Protein AF-A0A7S4CVU9-F1 (afdb_monomer_lite)

Organism: NCBI:txid73025

Radius of gyration: 19.66 Å; chains: 1; bounding box: 41×77×47 Å

Secondary structure (DSSP, 8-state):
-EEEEEEESSS-SEEEE----TT----HHHHHHHHHHHH-TTB-GGG-B-PPPGGGTTSHHHHHHHTS--SSEEEEEEESS-EESS-PPPTTS-----SSTTEE---HHHHHHHHHHHHHHHHHHHHT-BTTB-HHHHHHTTTT------S------PPP----------------

Sequence (176 aa):
MYCDFHGHSRQKNVFMYGCRQPDRGTLLEEVLPSILGKTIPFFAVENCSYKVQKARTSTGRVVAYQELGIPLSYTLEASLCGGYGLIPAQPDVKAPEARDPTMAHFHVGHYCHMGQMFAKAVKVLASHELEGYTVRELVESGSLRPALASSTAQEPTTPLGEEDEEGDDGDSGEDE

pLDDT: mean 75.42, std 21.91, range [31.44, 98.38]

Structure (mmCIF, N/CA/C/O backbone):
data_AF-A0A7S4CVU9-F1
#
_entry.id   AF-A0A7S4CVU9-F1
#
loop_
_atom_site.group_PDB
_atom_site.id
_atom_site.type_symbol
_atom_site.label_atom_id
_atom_site.label_alt_id
_atom_site.label_comp_id
_atom_site.label_asym_id
_atom_site.label_entity_id
_atom_site.label_seq_id
_atom_site.pdbx_PDB_ins_code
_atom_site.Cartn_x
_atom_site.Cartn_y
_atom_site.Cartn_z
_atom_site.occupancy
_atom_site.B_iso_or_equiv
_atom_site.auth_seq_id
_atom_site.auth_comp_id
_atom_site.auth_asym_id
_atom_site.auth_atom_id
_atom_site.pdbx_PDB_model_num
ATOM 1 N N . MET A 1 1 ? -12.431 0.899 3.994 1.00 89.75 1 MET A N 1
ATOM 2 C CA . MET A 1 1 ? -10.972 0.955 3.786 1.00 89.75 1 MET A CA 1
ATOM 3 C C . MET A 1 1 ? -10.611 2.374 3.384 1.00 89.75 1 MET A C 1
ATOM 5 O O . MET A 1 1 ? -11.368 2.966 2.623 1.00 89.75 1 MET A O 1
ATOM 9 N N . TYR A 1 2 ? -9.488 2.887 3.879 1.00 96.00 2 TYR A N 1
ATOM 10 C CA . TYR A 1 2 ? -8.872 4.147 3.453 1.00 96.00 2 TYR A CA 1
ATOM 11 C C . TYR A 1 2 ? -7.434 3.865 2.997 1.00 96.00 2 TYR A C 1
ATOM 13 O O . TYR A 1 2 ? -6.757 3.023 3.590 1.00 96.00 2 TYR A O 1
ATOM 21 N N . CYS A 1 3 ? -6.960 4.543 1.954 1.00 97.69 3 CYS A N 1
ATOM 22 C CA . CYS A 1 3 ? -5.559 4.491 1.546 1.00 97.69 3 CYS A CA 1
ATOM 23 C C . CYS A 1 3 ? -5.165 5.807 0.882 1.00 97.69 3 CYS A C 1
ATOM 25 O O . CYS A 1 3 ? -5.771 6.172 -0.126 1.00 97.69 3 CYS A O 1
ATOM 27 N N . ASP A 1 4 ? -4.147 6.483 1.406 1.00 97.56 4 ASP A N 1
ATOM 28 C CA . ASP A 1 4 ? -3.450 7.549 0.690 1.00 97.56 4 ASP A CA 1
ATOM 29 C C . ASP A 1 4 ? -2.168 7.023 0.033 1.00 97.56 4 ASP A C 1
ATOM 31 O O . ASP A 1 4 ? -1.555 6.062 0.501 1.00 97.56 4 ASP A O 1
ATOM 35 N N . PHE A 1 5 ? -1.802 7.615 -1.103 1.00 97.44 5 PHE A N 1
ATOM 36 C CA . PHE A 1 5 ? -0.686 7.180 -1.941 1.00 97.44 5 PHE A CA 1
ATOM 37 C C . PHE A 1 5 ? 0.388 8.259 -1.958 1.00 97.44 5 PHE A C 1
ATOM 39 O O . PHE A 1 5 ? 0.097 9.412 -2.270 1.00 97.44 5 PHE A O 1
ATOM 46 N N . HIS A 1 6 ? 1.620 7.867 -1.653 1.00 97.31 6 HIS A N 1
ATOM 47 C CA . HIS A 1 6 ? 2.759 8.763 -1.502 1.00 97.31 6 HIS A CA 1
ATOM 48 C C . HIS A 1 6 ? 3.976 8.254 -2.271 1.00 97.31 6 HIS A C 1
ATOM 50 O O . HIS A 1 6 ? 4.107 7.065 -2.582 1.00 97.31 6 HIS A O 1
ATOM 56 N N . GLY A 1 7 ? 4.865 9.192 -2.593 1.00 96.19 7 GLY A N 1
ATOM 57 C CA . GLY A 1 7 ? 6.182 8.911 -3.141 1.00 96.19 7 GLY A CA 1
ATOM 58 C C . GLY A 1 7 ? 7.237 8.976 -2.043 1.00 96.19 7 GLY A C 1
ATOM 59 O O . GLY A 1 7 ? 7.335 9.985 -1.351 1.00 96.19 7 GLY A O 1
ATOM 60 N N . HIS A 1 8 ? 8.080 7.952 -1.930 1.00 95.94 8 HIS A N 1
ATOM 61 C CA . HIS A 1 8 ? 9.136 7.917 -0.924 1.00 95.94 8 HIS A CA 1
ATOM 62 C C . HIS A 1 8 ? 10.513 8.177 -1.551 1.00 95.94 8 HIS A C 1
ATOM 64 O O . HIS A 1 8 ? 10.977 7.427 -2.411 1.00 95.94 8 HIS A O 1
ATOM 70 N N . SER A 1 9 ? 11.208 9.227 -1.107 1.00 93.19 9 SER A N 1
ATOM 71 C CA . SER A 1 9 ? 12.474 9.677 -1.714 1.00 93.19 9 SER A CA 1
ATOM 72 C C . SER A 1 9 ? 13.697 8.840 -1.323 1.00 93.19 9 SER A C 1
ATOM 74 O O . SER A 1 9 ? 14.671 8.776 -2.065 1.00 93.19 9 SER A O 1
ATOM 76 N N . ARG A 1 10 ? 13.676 8.187 -0.153 1.00 90.81 10 ARG A N 1
ATOM 77 C CA . ARG A 1 10 ? 14.850 7.469 0.392 1.00 90.81 10 ARG A CA 1
ATOM 78 C C . ARG A 1 10 ? 14.708 5.948 0.350 1.00 90.81 10 ARG A C 1
ATOM 80 O O . ARG A 1 10 ? 15.520 5.261 -0.265 1.00 90.81 10 ARG A O 1
ATOM 87 N N . GLN A 1 11 ? 13.667 5.434 1.000 1.00 94.06 11 GLN A N 1
ATOM 88 C CA . GLN A 1 11 ? 13.338 4.013 1.028 1.00 94.06 11 GLN A CA 1
ATOM 89 C C . GLN A 1 11 ? 13.026 3.497 -0.382 1.00 94.06 11 GLN A C 1
ATOM 91 O O . GLN A 1 11 ? 12.281 4.118 -1.144 1.00 94.06 11 GLN A O 1
ATOM 96 N N . LYS A 1 12 ? 13.641 2.364 -0.724 1.00 94.31 12 LYS A N 1
ATOM 97 C CA . LYS A 1 12 ? 13.433 1.641 -1.984 1.00 94.31 12 LYS A CA 1
ATOM 98 C C . LYS A 1 12 ? 12.192 0.752 -1.892 1.00 94.31 12 LYS A C 1
ATOM 100 O O . LYS A 1 12 ? 11.704 0.497 -0.792 1.00 94.31 12 LYS A O 1
ATOM 105 N N . ASN A 1 13 ? 11.749 0.225 -3.034 1.00 95.69 13 ASN A N 1
ATOM 106 C CA . ASN A 1 13 ? 10.576 -0.652 -3.144 1.00 95.69 13 ASN A CA 1
ATOM 107 C C . ASN A 1 13 ? 9.259 0.058 -2.792 1.00 95.69 13 ASN A C 1
ATOM 109 O O . ASN A 1 13 ? 9.185 1.284 -2.700 1.00 95.69 13 ASN A O 1
ATOM 113 N N . VAL A 1 14 ? 8.193 -0.728 -2.686 1.00 97.06 14 VAL A N 1
ATOM 114 C CA . VAL A 1 14 ? 6.854 -0.284 -2.298 1.00 97.06 14 VAL A CA 1
ATOM 115 C C . VAL A 1 14 ? 6.498 -0.924 -0.971 1.00 97.06 14 VAL A C 1
ATOM 117 O O . VAL A 1 14 ? 6.739 -2.113 -0.788 1.00 97.06 14 VAL A O 1
ATOM 120 N N . PHE A 1 15 ? 5.917 -0.172 -0.050 1.00 97.94 15 PHE A N 1
ATOM 121 C CA . PHE A 1 15 ? 5.526 -0.682 1.261 1.00 97.94 15 PHE A CA 1
ATOM 122 C C . PHE A 1 15 ? 4.346 0.117 1.808 1.00 97.94 15 PHE A C 1
ATOM 124 O O . PHE A 1 15 ? 3.903 1.096 1.206 1.00 97.94 15 PHE A O 1
ATOM 131 N N . MET A 1 16 ? 3.787 -0.336 2.929 1.00 98.12 16 MET A N 1
ATOM 132 C CA . MET A 1 16 ? 2.610 0.288 3.520 1.00 98.12 16 MET A CA 1
ATOM 133 C C . MET A 1 16 ? 2.776 0.523 5.013 1.00 98.12 16 MET A C 1
ATOM 135 O O . MET A 1 16 ? 3.259 -0.328 5.760 1.00 98.12 16 MET A O 1
ATOM 139 N N . TYR A 1 17 ? 2.269 1.660 5.464 1.00 97.38 17 TYR A N 1
ATOM 140 C CA . TYR A 1 17 ? 2.004 1.899 6.869 1.00 97.38 17 TYR A CA 1
ATOM 141 C C . TYR A 1 17 ? 0.528 1.651 7.165 1.00 97.38 17 TYR A C 1
ATOM 143 O O . TYR A 1 17 ? -0.338 2.089 6.411 1.00 97.38 17 TYR A O 1
ATOM 151 N N . GLY A 1 18 ? 0.238 0.970 8.270 1.00 95.81 18 GLY A N 1
ATOM 152 C CA . GLY A 1 18 ? -1.117 0.712 8.761 1.00 95.81 18 GLY A CA 1
ATOM 153 C C . GLY A 1 18 ? -1.344 1.262 10.169 1.00 95.81 18 GLY A C 1
ATOM 154 O O . GLY A 1 18 ? -0.510 1.986 10.723 1.00 95.81 18 GLY A O 1
ATOM 155 N N . CYS A 1 19 ? -2.477 0.892 10.761 1.00 93.06 19 CYS A N 1
ATOM 156 C CA . CYS A 1 19 ? -2.816 1.202 12.147 1.00 93.06 19 CYS A CA 1
ATOM 157 C C . CYS A 1 19 ? -3.193 -0.082 12.891 1.00 93.06 19 CYS A C 1
ATOM 159 O O . CYS A 1 19 ? -4.243 -0.664 12.628 1.00 93.06 19 CYS A O 1
ATOM 161 N N . ARG A 1 20 ? -2.342 -0.505 13.830 1.00 86.44 20 ARG A N 1
ATOM 162 C CA . ARG A 1 20 ? -2.596 -1.618 14.749 1.00 86.44 20 ARG A CA 1
ATOM 163 C C . ARG A 1 20 ? -3.120 -1.106 16.079 1.00 86.44 20 ARG A C 1
ATOM 165 O O . ARG A 1 20 ? -2.536 -0.203 16.680 1.00 86.44 20 ARG A O 1
ATOM 172 N N . GLN A 1 21 ? -4.173 -1.753 16.563 1.00 73.44 21 GLN A N 1
ATOM 173 C CA . GLN A 1 21 ? -4.622 -1.629 17.943 1.00 73.44 21 GLN A CA 1
ATOM 174 C C . GLN A 1 21 ? -3.878 -2.660 18.810 1.00 73.44 21 GLN A C 1
ATOM 176 O O . GLN A 1 21 ? -3.931 -3.846 18.489 1.00 73.44 21 GLN A O 1
ATOM 181 N N . PRO A 1 22 ? -3.157 -2.245 19.871 1.00 67.31 22 PRO A N 1
ATOM 182 C CA . PRO A 1 22 ? -2.377 -3.161 20.712 1.00 67.31 22 PRO A CA 1
ATOM 183 C C . PRO A 1 22 ? -3.208 -4.259 21.390 1.00 67.31 22 PRO A C 1
ATOM 185 O O . PRO A 1 22 ? -2.671 -5.298 21.759 1.00 67.31 22 PRO A O 1
ATOM 188 N N . ASP A 1 23 ? -4.502 -4.015 21.574 1.00 68.19 23 ASP A N 1
ATOM 189 C CA . ASP A 1 23 ? -5.461 -4.848 22.298 1.00 68.19 23 ASP A CA 1
ATOM 190 C C . ASP A 1 23 ? -6.325 -5.733 21.387 1.00 68.19 23 ASP A C 1
ATOM 192 O O . ASP A 1 23 ? -6.989 -6.654 21.867 1.00 68.19 23 ASP A O 1
ATOM 196 N N . ARG A 1 24 ? -6.293 -5.520 20.065 1.00 61.81 24 ARG A N 1
ATOM 197 C CA . ARG A 1 24 ? -6.950 -6.421 19.117 1.00 61.81 24 ARG A CA 1
ATOM 198 C C . ARG A 1 24 ? -6.011 -7.563 18.761 1.00 61.81 24 ARG A C 1
ATOM 200 O O . ARG A 1 24 ? -5.037 -7.380 18.044 1.00 61.81 24 ARG A O 1
ATOM 207 N N . GLY A 1 25 ? -6.353 -8.777 19.189 1.00 58.22 25 GLY A N 1
ATOM 208 C CA . GLY A 1 25 ? -5.633 -10.011 18.836 1.00 58.22 25 GLY A CA 1
ATOM 209 C C . GLY A 1 25 ? -5.711 -10.416 17.352 1.00 58.22 25 GLY A C 1
ATOM 210 O O . GLY A 1 25 ? -5.417 -11.559 17.021 1.00 58.22 25 GLY A O 1
ATOM 211 N N . THR A 1 26 ? -6.140 -9.521 16.457 1.00 65.56 26 THR A N 1
ATOM 212 C CA . THR A 1 26 ? -6.332 -9.781 15.025 1.00 65.56 26 THR A CA 1
ATOM 213 C C . THR A 1 26 ? -5.344 -8.967 14.200 1.00 65.56 26 THR A C 1
ATOM 215 O O . THR A 1 26 ? -5.286 -7.754 14.361 1.00 65.56 26 THR A O 1
ATOM 218 N N . LEU A 1 27 ? -4.640 -9.605 13.264 1.00 82.19 27 LEU A N 1
ATOM 219 C CA . LEU A 1 27 ? -3.647 -8.968 12.384 1.00 82.19 27 LEU A CA 1
ATOM 220 C C . LEU A 1 27 ? -4.252 -8.557 11.030 1.00 82.19 27 LEU A C 1
ATOM 222 O O . LEU A 1 27 ? -3.637 -8.736 9.979 1.00 82.19 27 LEU A O 1
ATOM 226 N N . LEU A 1 28 ? -5.490 -8.052 11.038 1.00 82.56 28 LEU A N 1
ATOM 227 C CA . LEU A 1 28 ? -6.252 -7.770 9.812 1.00 82.56 28 LEU A CA 1
ATOM 228 C C . LEU A 1 28 ? -5.551 -6.748 8.913 1.00 82.56 28 LEU A C 1
ATOM 230 O O . LEU A 1 28 ? -5.576 -6.869 7.691 1.00 82.56 28 LEU A O 1
ATOM 234 N N . GLU A 1 29 ? -4.885 -5.767 9.512 1.00 88.69 29 GLU A N 1
ATOM 235 C CA . GLU A 1 29 ? -4.123 -4.752 8.801 1.00 88.69 29 GLU A CA 1
ATOM 236 C C . GLU A 1 29 ? -2.956 -5.331 7.988 1.00 88.69 29 GLU A C 1
ATOM 238 O O . GLU A 1 29 ? -2.560 -4.712 7.004 1.00 88.69 29 GLU A O 1
ATOM 243 N N . GLU A 1 30 ? -2.457 -6.526 8.316 1.00 91.31 30 GLU A N 1
ATOM 244 C CA . GLU A 1 30 ? -1.381 -7.176 7.556 1.00 91.31 30 GLU A CA 1
ATOM 245 C C . GLU A 1 30 ? -1.880 -7.920 6.316 1.00 91.31 30 GLU A C 1
ATOM 247 O O . GLU A 1 30 ? -1.085 -8.236 5.429 1.00 91.31 30 GLU A O 1
ATOM 252 N N . VAL A 1 31 ? -3.184 -8.197 6.217 1.00 88.81 31 VAL A N 1
ATOM 253 C CA . VAL A 1 31 ? -3.746 -9.040 5.151 1.00 88.81 31 VAL A CA 1
ATOM 254 C C . VAL A 1 31 ? -3.492 -8.430 3.776 1.00 88.81 31 VAL A C 1
ATOM 256 O O . VAL A 1 31 ? -2.991 -9.114 2.886 1.00 88.81 31 VAL A O 1
ATOM 259 N N . LEU A 1 32 ? -3.798 -7.143 3.596 1.00 92.81 32 LEU A N 1
ATOM 260 C CA . LEU A 1 32 ? -3.604 -6.482 2.308 1.00 92.81 32 LEU A CA 1
ATOM 261 C C . LEU A 1 32 ? -2.115 -6.394 1.918 1.00 92.81 32 LEU A C 1
ATOM 263 O O . LEU A 1 32 ? -1.792 -6.863 0.825 1.00 92.81 32 LEU A O 1
ATOM 267 N N . PRO A 1 33 ? -1.196 -5.897 2.775 1.00 95.25 33 PRO A N 1
ATOM 268 C CA . PRO A 1 33 ? 0.240 -5.960 2.498 1.00 95.25 33 PRO A CA 1
ATOM 269 C C . PRO A 1 33 ? 0.743 -7.373 2.180 1.00 95.25 33 PRO A C 1
ATOM 271 O O . PRO A 1 33 ? 1.561 -7.541 1.280 1.00 95.25 33 PRO A O 1
ATOM 274 N N . SER A 1 34 ? 0.208 -8.404 2.840 1.00 92.62 34 SER A N 1
ATOM 275 C CA . SER A 1 34 ? 0.577 -9.801 2.570 1.00 92.62 34 SER A CA 1
ATOM 276 C C . SER A 1 34 ? 0.127 -10.277 1.186 1.00 92.62 34 SER A C 1
ATOM 278 O O . SER A 1 34 ? 0.862 -10.998 0.511 1.00 92.62 34 SER A O 1
ATOM 280 N N . ILE A 1 35 ? -1.067 -9.878 0.731 1.00 91.00 35 ILE A N 1
ATOM 281 C CA . ILE A 1 35 ? -1.542 -10.178 -0.631 1.00 91.00 35 ILE A CA 1
ATOM 282 C C . ILE A 1 35 ? -0.669 -9.448 -1.663 1.00 91.00 35 ILE A C 1
ATOM 284 O O . ILE A 1 35 ? -0.264 -10.041 -2.665 1.00 91.00 35 ILE A O 1
ATOM 288 N N . LEU A 1 36 ? -0.338 -8.180 -1.414 1.00 94.56 36 LEU A N 1
ATOM 289 C CA . LEU A 1 36 ? 0.511 -7.386 -2.307 1.00 94.56 36 LEU A CA 1
ATOM 290 C C . LEU A 1 36 ? 1.931 -7.952 -2.395 1.00 94.56 36 LEU A C 1
ATOM 292 O O . LEU A 1 36 ? 2.437 -8.120 -3.499 1.00 94.56 36 LEU A O 1
ATOM 296 N N . GLY A 1 37 ? 2.529 -8.356 -1.273 1.00 93.50 37 GLY A N 1
ATOM 297 C CA . GLY A 1 37 ? 3.858 -8.976 -1.239 1.00 93.50 37 GLY A CA 1
ATOM 298 C C . GLY A 1 37 ? 3.969 -10.274 -2.040 1.00 93.50 37 GLY A C 1
ATOM 299 O O . GLY A 1 37 ? 5.024 -10.582 -2.581 1.00 93.50 37 GLY A O 1
ATOM 300 N N . LYS A 1 38 ? 2.872 -11.027 -2.176 1.00 90.44 38 LYS A N 1
ATOM 301 C CA . LYS A 1 38 ? 2.835 -12.242 -3.009 1.00 90.44 38 LYS A CA 1
ATOM 302 C C . LYS A 1 38 ? 2.650 -11.966 -4.496 1.00 90.44 38 LYS A C 1
ATOM 304 O O . LYS A 1 38 ? 2.881 -12.853 -5.312 1.00 90.44 38 LYS A O 1
ATOM 309 N N . THR A 1 39 ? 2.160 -10.782 -4.847 1.00 88.94 39 THR A N 1
ATOM 310 C CA . THR A 1 39 ? 1.684 -10.479 -6.201 1.00 88.94 39 THR A CA 1
ATOM 311 C C . THR A 1 39 ? 2.509 -9.410 -6.909 1.00 88.94 39 THR A C 1
ATOM 313 O O . THR A 1 39 ? 2.495 -9.352 -8.136 1.00 88.94 39 THR A O 1
ATOM 316 N N . ILE A 1 40 ? 3.248 -8.592 -6.161 1.00 91.31 40 ILE A N 1
ATOM 317 C CA . ILE A 1 40 ? 4.105 -7.521 -6.665 1.00 91.31 40 ILE A CA 1
ATOM 318 C C . ILE A 1 40 ? 5.552 -7.844 -6.255 1.00 91.31 40 ILE A C 1
ATOM 320 O O . ILE A 1 40 ? 5.876 -7.746 -5.072 1.00 91.31 40 ILE A O 1
ATOM 324 N N . PRO A 1 41 ? 6.449 -8.183 -7.202 1.00 88.88 41 PRO A N 1
ATOM 325 C CA . PRO A 1 41 ? 7.813 -8.642 -6.897 1.00 88.88 41 PRO A CA 1
ATOM 326 C C . PRO A 1 41 ? 8.697 -7.658 -6.119 1.00 88.88 41 PRO A C 1
ATOM 328 O O . PRO A 1 41 ? 9.707 -8.054 -5.548 1.00 88.88 41 PRO A O 1
ATOM 331 N N . PHE A 1 42 ? 8.345 -6.376 -6.142 1.00 91.31 42 PHE A N 1
ATOM 332 C CA . PHE A 1 42 ? 9.081 -5.273 -5.520 1.00 91.31 42 PHE A CA 1
ATOM 333 C C . PHE A 1 42 ? 8.261 -4.596 -4.407 1.00 91.31 42 PHE A C 1
ATOM 335 O O . PHE A 1 42 ? 8.490 -3.432 -4.066 1.00 91.31 42 PHE A O 1
ATOM 342 N N . PHE A 1 43 ? 7.281 -5.311 -3.848 1.00 95.44 43 PHE A N 1
ATOM 343 C CA . PHE A 1 43 ? 6.601 -4.919 -2.619 1.00 95.44 43 PHE A CA 1
ATOM 344 C C . PHE A 1 43 ? 7.339 -5.512 -1.413 1.00 95.44 43 PHE A C 1
ATOM 346 O O . PHE A 1 43 ? 7.472 -6.726 -1.286 1.00 95.44 43 PHE A O 1
ATOM 353 N N . ALA A 1 44 ? 7.818 -4.644 -0.530 1.00 95.75 44 ALA A N 1
ATOM 354 C CA . ALA A 1 44 ? 8.618 -4.977 0.637 1.00 95.75 44 ALA A CA 1
ATOM 355 C C . ALA A 1 44 ? 7.723 -5.092 1.879 1.00 95.75 44 ALA A C 1
ATOM 357 O O . ALA A 1 44 ? 7.473 -4.109 2.585 1.00 95.75 44 ALA A O 1
ATOM 358 N N . VAL A 1 45 ? 7.227 -6.302 2.151 1.00 95.50 45 VAL A N 1
ATOM 359 C CA . VAL A 1 45 ? 6.392 -6.588 3.334 1.00 95.50 45 VAL A CA 1
ATOM 360 C C . VAL A 1 45 ? 7.162 -6.296 4.623 1.00 95.50 45 VAL A C 1
ATOM 362 O O . VAL A 1 45 ? 6.598 -5.771 5.578 1.00 95.50 45 VAL A O 1
ATOM 365 N N . GLU A 1 46 ? 8.463 -6.562 4.627 1.00 95.25 46 GLU A N 1
ATOM 366 C CA . GLU A 1 46 ? 9.391 -6.298 5.724 1.00 95.25 46 GLU A CA 1
ATOM 367 C C . GLU A 1 46 ? 9.518 -4.811 6.081 1.00 95.25 46 GLU A C 1
ATOM 369 O O . GLU A 1 46 ? 9.816 -4.480 7.226 1.00 95.25 46 GLU A O 1
ATOM 374 N N . ASN A 1 47 ? 9.245 -3.916 5.127 1.00 96.50 47 ASN A N 1
ATOM 375 C CA . ASN A 1 47 ? 9.253 -2.469 5.349 1.00 96.50 47 ASN A CA 1
ATOM 376 C C . ASN A 1 47 ? 7.884 -1.943 5.807 1.00 96.50 47 ASN A C 1
ATOM 378 O O . ASN A 1 47 ? 7.747 -0.754 6.100 1.00 96.50 47 ASN A O 1
ATOM 382 N N . CYS A 1 48 ? 6.857 -2.795 5.862 1.00 97.25 48 CYS A N 1
ATOM 383 C CA . CYS A 1 48 ? 5.551 -2.391 6.353 1.00 97.25 48 CYS A CA 1
ATOM 384 C C . CYS A 1 48 ? 5.574 -2.222 7.876 1.00 97.25 48 CYS A C 1
ATOM 386 O O . CYS A 1 48 ? 6.182 -3.005 8.606 1.00 97.25 48 CYS A O 1
ATOM 388 N N . SER A 1 49 ? 4.866 -1.211 8.380 1.00 95.00 49 SER A N 1
ATOM 389 C CA . SER A 1 49 ? 4.738 -0.985 9.822 1.00 95.00 49 SER A CA 1
ATOM 390 C C . SER A 1 49 ? 3.327 -0.571 10.197 1.00 95.00 49 SER A C 1
ATOM 392 O O . SER A 1 49 ? 2.715 0.299 9.585 1.00 95.00 49 SER A O 1
ATOM 394 N N . TYR A 1 50 ? 2.818 -1.186 11.257 1.00 93.25 50 TYR A N 1
ATOM 395 C CA . TYR A 1 50 ? 1.458 -0.969 11.750 1.00 93.25 50 TYR A CA 1
ATOM 396 C C . TYR A 1 50 ? 1.442 -0.189 13.067 1.00 93.25 50 TYR A C 1
ATOM 398 O O . TYR A 1 50 ? 0.383 0.136 13.604 1.00 93.25 50 TYR A O 1
ATOM 406 N N . LYS A 1 51 ? 2.624 0.122 13.610 1.00 91.75 51 LYS A N 1
ATOM 407 C CA . LYS A 1 51 ? 2.769 0.883 14.847 1.00 91.75 51 LYS A CA 1
ATOM 408 C C . LYS A 1 51 ? 2.535 2.365 14.567 1.00 91.75 51 LYS A C 1
ATOM 410 O O . LYS A 1 51 ? 3.252 2.976 13.779 1.00 91.75 51 LYS A O 1
ATOM 415 N N . VAL A 1 52 ? 1.584 2.961 15.280 1.00 91.81 52 VAL A N 1
ATOM 416 C CA . VAL A 1 52 ? 1.368 4.411 15.247 1.00 91.81 52 VAL A CA 1
ATOM 417 C C . VAL A 1 52 ? 2.352 5.090 16.198 1.00 91.81 52 VAL A C 1
ATOM 419 O O . VAL A 1 52 ? 2.386 4.803 17.395 1.00 91.81 52 VAL A O 1
ATOM 422 N N . GLN A 1 53 ? 3.180 5.983 15.659 1.00 91.12 53 GLN A N 1
ATOM 423 C CA . GLN A 1 53 ? 4.076 6.831 16.444 1.00 91.12 53 GLN A CA 1
ATOM 424 C C . GLN A 1 53 ? 3.347 8.107 16.878 1.00 91.12 53 GLN A C 1
ATOM 426 O O . GLN A 1 53 ? 2.529 8.629 16.123 1.00 91.12 53 GLN A O 1
ATOM 431 N N . LYS A 1 54 ? 3.693 8.655 18.053 1.00 91.19 54 LYS A N 1
ATOM 432 C CA . LYS A 1 54 ? 3.095 9.903 18.569 1.00 91.19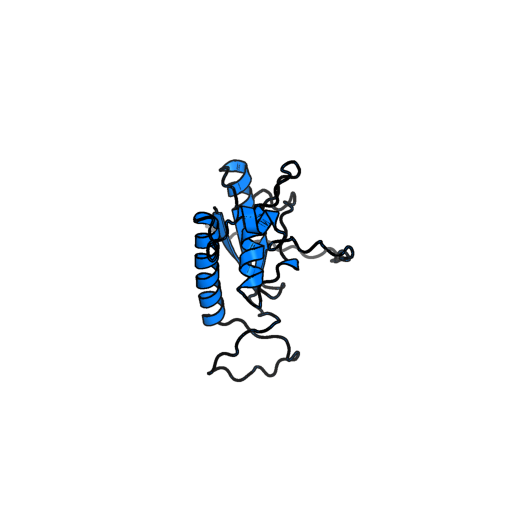 54 LYS A CA 1
ATOM 433 C C . LYS A 1 54 ? 3.201 11.069 17.580 1.00 91.19 54 LYS A C 1
ATOM 435 O O . LYS A 1 54 ? 2.244 11.803 17.414 1.00 91.19 54 LYS A O 1
ATOM 440 N N . ALA A 1 55 ? 4.325 11.188 16.873 1.00 93.75 55 ALA A N 1
ATOM 441 C CA . ALA A 1 55 ? 4.543 12.244 15.881 1.00 93.75 55 ALA A CA 1
ATOM 442 C C . ALA A 1 55 ? 3.705 12.092 14.594 1.00 93.75 55 ALA A C 1
ATOM 444 O O . ALA A 1 55 ? 3.753 12.950 13.723 1.00 93.75 55 ALA A O 1
ATOM 445 N N . ARG 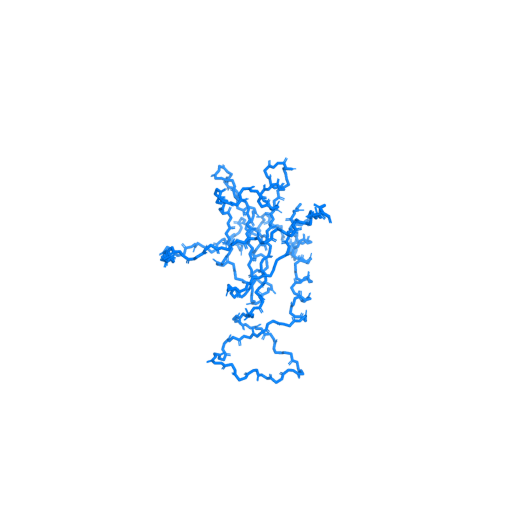A 1 56 ? 2.976 10.981 14.428 1.00 92.19 56 ARG A N 1
ATOM 446 C CA . ARG A 1 56 ? 2.209 10.667 13.214 1.00 92.19 56 ARG A CA 1
ATOM 447 C C . ARG A 1 56 ? 0.708 10.549 13.480 1.00 92.19 56 ARG A C 1
ATOM 449 O O . ARG A 1 56 ? -0.017 10.068 12.612 1.00 92.19 56 ARG A O 1
ATOM 456 N N . THR A 1 57 ? 0.229 10.967 14.652 1.00 94.00 57 THR A N 1
ATOM 457 C CA . THR A 1 57 ? -1.192 10.856 15.024 1.00 94.00 57 THR A CA 1
ATOM 458 C C . THR A 1 57 ? -2.105 11.713 14.154 1.00 94.00 57 THR A C 1
ATOM 460 O O . THR A 1 57 ? -3.240 11.326 13.921 1.00 94.00 57 THR A O 1
ATOM 463 N N . SER A 1 58 ? -1.594 12.822 13.618 1.00 94.81 58 SER A N 1
ATOM 464 C CA . SER A 1 58 ? -2.314 13.723 12.710 1.00 94.81 58 SER A CA 1
ATOM 465 C C . SER A 1 58 ? -2.256 13.311 11.233 1.00 94.81 58 SER A C 1
ATOM 467 O O . SER A 1 58 ? -2.800 14.006 10.381 1.00 94.81 58 SER A O 1
ATOM 469 N N . THR A 1 59 ? -1.591 12.202 10.890 1.00 96.62 59 THR A N 1
ATOM 470 C CA . THR A 1 59 ? -1.531 11.749 9.489 1.00 96.62 59 THR A CA 1
ATOM 471 C C . THR A 1 59 ? -2.893 11.242 9.018 1.00 96.62 59 THR A C 1
ATOM 473 O O . THR A 1 59 ? -3.632 10.635 9.796 1.00 96.62 59 THR A O 1
ATOM 476 N N . GLY A 1 60 ? -3.205 11.426 7.728 1.00 96.88 60 GLY A N 1
ATOM 477 C CA . GLY A 1 60 ? -4.516 11.083 7.159 1.00 96.88 60 GLY A CA 1
ATOM 478 C C . GLY A 1 60 ? -4.951 9.644 7.450 1.00 96.88 60 GLY A C 1
ATOM 479 O O . GLY A 1 60 ? -6.081 9.412 7.872 1.00 96.88 60 GLY A O 1
ATOM 480 N N . ARG A 1 61 ? -4.026 8.681 7.348 1.00 96.94 61 ARG A N 1
ATOM 481 C CA . ARG A 1 61 ? -4.256 7.284 7.746 1.00 96.94 61 ARG A CA 1
ATOM 482 C C . ARG A 1 61 ? -4.739 7.136 9.191 1.00 96.94 61 ARG A C 1
ATOM 484 O O . ARG A 1 61 ? -5.653 6.355 9.453 1.00 96.94 61 ARG A O 1
ATOM 491 N N . VAL A 1 62 ? -4.083 7.814 10.133 1.00 96.06 62 VAL A N 1
ATOM 492 C CA . VAL A 1 62 ? -4.371 7.668 11.566 1.00 96.06 62 VAL A CA 1
ATOM 493 C C . VAL A 1 62 ? -5.679 8.361 11.921 1.00 96.06 62 VAL A C 1
ATOM 495 O O . VAL A 1 62 ? -6.480 7.761 12.631 1.00 96.06 62 VAL A O 1
ATOM 498 N N . VAL A 1 63 ? -5.947 9.539 11.357 1.00 96.50 63 VAL A N 1
ATOM 499 C CA . VAL A 1 63 ? -7.236 10.235 11.503 1.00 96.50 63 VAL A CA 1
ATOM 500 C C . VAL A 1 63 ? -8.376 9.383 10.938 1.00 96.50 63 VAL A C 1
ATOM 502 O O . VAL A 1 63 ? -9.366 9.134 11.627 1.00 96.50 63 VAL A O 1
ATOM 505 N N . ALA A 1 64 ? -8.217 8.834 9.728 1.00 95.44 64 ALA A N 1
ATOM 506 C CA . ALA A 1 64 ? -9.203 7.932 9.131 1.00 95.44 64 ALA A CA 1
ATOM 507 C C . ALA A 1 64 ? -9.480 6.705 10.017 1.00 95.44 64 ALA A C 1
ATOM 509 O O . ALA A 1 64 ? -10.628 6.285 10.164 1.00 95.44 64 ALA A O 1
ATOM 510 N N . TYR A 1 65 ? -8.444 6.150 10.647 1.00 93.12 65 TYR A N 1
ATOM 511 C CA . TYR A 1 65 ? -8.577 5.009 11.547 1.00 93.12 65 TYR A CA 1
ATOM 512 C C . TYR A 1 65 ? -9.224 5.357 12.894 1.00 93.12 65 TYR A C 1
ATOM 514 O O . TYR A 1 65 ? -10.142 4.663 13.328 1.00 93.12 65 TYR A O 1
ATOM 522 N N . GLN A 1 66 ? -8.723 6.387 13.580 1.00 91.62 66 GLN A N 1
ATOM 523 C CA . GLN A 1 66 ? -9.063 6.683 14.975 1.00 91.62 66 GLN A CA 1
ATOM 524 C C . GLN A 1 66 ? -10.305 7.560 15.105 1.00 91.62 66 GLN A C 1
ATOM 526 O O . GLN A 1 66 ? -11.141 7.291 15.962 1.00 91.62 66 GLN A O 1
ATOM 531 N N . GLU A 1 67 ? -10.435 8.582 14.262 1.00 93.94 67 GLU A N 1
ATOM 532 C CA . GLU A 1 67 ? -11.502 9.581 14.378 1.00 93.94 67 GLU A CA 1
ATOM 533 C C . GLU A 1 67 ? -12.709 9.215 13.518 1.00 93.94 67 GLU A C 1
ATOM 535 O O . GLU A 1 67 ? -13.849 9.327 13.963 1.00 93.94 67 GLU A O 1
ATOM 540 N N . LEU A 1 68 ? -12.469 8.713 12.303 1.00 92.31 68 LEU A N 1
ATOM 541 C CA . LEU A 1 68 ? -13.545 8.310 11.389 1.00 92.31 68 LEU A CA 1
ATOM 542 C C . LEU A 1 68 ? -13.944 6.837 11.542 1.00 92.31 68 LEU A C 1
ATOM 544 O O . LEU A 1 68 ? -14.904 6.387 10.918 1.00 92.31 68 LEU A O 1
ATOM 548 N N . GLY A 1 69 ? -13.207 6.072 12.353 1.00 86.69 69 GLY A N 1
ATOM 549 C CA . GLY A 1 69 ? -13.491 4.663 12.614 1.00 86.69 69 GLY A CA 1
ATOM 550 C C . GLY A 1 69 ? -13.381 3.769 11.377 1.00 86.69 69 GLY A C 1
ATOM 551 O O . GLY A 1 69 ? -14.018 2.717 11.335 1.00 86.69 69 GLY A O 1
ATOM 552 N N . ILE A 1 70 ? -12.607 4.163 10.360 1.00 87.12 70 ILE A N 1
ATOM 553 C CA . ILE A 1 70 ? -12.431 3.393 9.127 1.00 87.12 70 ILE A CA 1
ATOM 554 C C . ILE A 1 70 ? -11.345 2.331 9.368 1.00 87.12 70 ILE A C 1
ATOM 556 O O . ILE A 1 70 ? -10.155 2.661 9.436 1.00 87.12 70 ILE A O 1
ATOM 560 N N . PRO A 1 71 ? -11.696 1.034 9.476 1.00 85.75 71 PRO A N 1
ATOM 561 C CA . PRO A 1 71 ? -10.696 -0.015 9.601 1.00 85.75 71 PRO A CA 1
ATOM 562 C C . PRO A 1 71 ? -9.941 -0.183 8.280 1.00 85.75 71 PRO A C 1
ATOM 564 O O . PRO A 1 71 ? -10.437 0.189 7.207 1.00 85.75 71 PRO A O 1
ATOM 567 N N . LEU A 1 72 ? -8.762 -0.810 8.357 1.00 91.38 72 LEU A N 1
ATOM 568 C CA . LEU A 1 72 ? -7.902 -1.034 7.191 1.00 91.38 72 LEU A CA 1
ATOM 569 C C . LEU A 1 72 ? -7.572 0.312 6.523 1.00 91.38 72 LEU A C 1
ATOM 571 O O . LEU A 1 72 ? -7.863 0.544 5.350 1.00 91.38 72 LEU A O 1
ATOM 575 N N . SER A 1 73 ? -7.058 1.232 7.337 1.00 94.62 73 SER A N 1
ATOM 576 C CA . SER A 1 73 ? -6.578 2.538 6.901 1.00 94.62 73 SER A CA 1
ATOM 577 C C . SER A 1 73 ? -5.074 2.459 6.697 1.00 94.62 73 SER A C 1
ATOM 579 O O . SER A 1 73 ? -4.349 2.056 7.613 1.00 94.62 73 SER A O 1
ATOM 581 N N . TYR A 1 74 ? -4.611 2.855 5.513 1.00 97.62 74 TYR A N 1
ATOM 582 C CA . TYR A 1 74 ? -3.210 2.747 5.126 1.00 97.62 74 TYR A CA 1
ATOM 583 C C . TYR A 1 74 ? -2.635 4.013 4.504 1.00 97.62 74 TYR A C 1
ATOM 585 O O . TYR A 1 74 ? -3.372 4.863 4.020 1.00 97.62 74 TYR A O 1
ATOM 593 N N . THR A 1 75 ? -1.307 4.056 4.484 1.00 98.38 75 THR A N 1
ATOM 594 C CA . THR A 1 75 ? -0.498 4.899 3.606 1.00 98.38 75 THR A CA 1
ATOM 595 C C . THR A 1 75 ? 0.360 3.968 2.776 1.00 98.38 75 THR A C 1
ATOM 597 O O . THR A 1 75 ? 1.086 3.154 3.348 1.00 98.38 75 THR A O 1
ATOM 600 N N . LEU A 1 76 ? 0.251 4.045 1.453 1.00 98.38 76 LEU A N 1
ATOM 601 C CA . LEU A 1 76 ? 1.127 3.329 0.535 1.00 98.38 76 LEU A CA 1
ATOM 602 C C . LEU A 1 76 ? 2.253 4.258 0.100 1.00 98.38 76 LEU A C 1
ATOM 604 O O . LEU A 1 76 ? 2.005 5.325 -0.452 1.00 98.38 76 LEU A O 1
ATOM 608 N N . GLU A 1 77 ? 3.480 3.808 0.311 1.00 98.06 77 GLU A N 1
ATOM 609 C CA . GLU A 1 77 ? 4.703 4.516 -0.039 1.00 98.06 77 GLU A CA 1
ATOM 610 C C . GLU A 1 77 ? 5.351 3.800 -1.220 1.00 98.06 77 GLU A C 1
ATOM 612 O O . GLU A 1 77 ? 5.731 2.629 -1.122 1.00 98.06 77 GLU A O 1
ATOM 617 N N . ALA A 1 78 ? 5.462 4.484 -2.354 1.00 96.31 78 ALA A N 1
ATOM 618 C CA . ALA A 1 78 ? 6.123 3.960 -3.538 1.00 96.31 78 ALA A CA 1
ATOM 619 C C . ALA A 1 78 ? 7.433 4.715 -3.771 1.00 96.31 78 ALA A C 1
ATOM 621 O O . ALA A 1 78 ? 7.437 5.940 -3.875 1.00 96.31 78 ALA A O 1
ATOM 622 N N . SER A 1 79 ? 8.561 4.006 -3.856 1.00 94.94 79 SER A N 1
ATOM 623 C CA . SER A 1 79 ? 9.851 4.679 -4.022 1.00 94.94 79 SER A CA 1
ATOM 624 C C . SER A 1 79 ? 9.900 5.542 -5.284 1.00 94.94 79 SER A C 1
ATOM 626 O O . SER A 1 79 ? 9.518 5.089 -6.362 1.00 94.94 79 SER A O 1
ATOM 628 N N . LEU A 1 80 ? 10.440 6.755 -5.167 1.00 90.56 80 LEU A N 1
ATOM 629 C CA . LEU A 1 80 ? 10.786 7.625 -6.300 1.00 90.56 80 LEU A CA 1
ATOM 630 C C . LEU A 1 80 ? 12.171 7.304 -6.877 1.00 90.56 80 LEU A C 1
ATOM 632 O O . LEU A 1 80 ? 12.541 7.789 -7.943 1.00 90.56 80 LEU A O 1
ATOM 636 N N . CYS A 1 81 ? 12.951 6.474 -6.185 1.00 85.75 81 CYS A N 1
ATOM 637 C CA . CYS A 1 81 ? 14.328 6.165 -6.555 1.00 85.75 81 CYS A CA 1
ATOM 638 C C . CYS A 1 81 ? 14.526 4.694 -6.942 1.00 85.75 81 CYS A C 1
ATOM 640 O O . CYS A 1 81 ? 15.663 4.214 -6.919 1.00 85.75 81 CYS A O 1
ATOM 642 N N . GLY A 1 82 ? 13.443 3.990 -7.276 1.00 89.44 82 GLY A N 1
ATOM 643 C CA . GLY A 1 82 ? 13.469 2.601 -7.723 1.00 89.44 82 GLY A CA 1
ATOM 644 C C . GLY A 1 82 ? 13.468 1.565 -6.601 1.00 89.44 82 GLY A C 1
ATOM 645 O O . GLY A 1 82 ? 13.176 1.845 -5.437 1.00 89.44 82 GLY A O 1
ATOM 646 N N . GLY A 1 83 ? 13.787 0.335 -6.972 1.00 90.06 83 GLY A N 1
ATOM 647 C CA . GLY A 1 83 ? 13.680 -0.824 -6.103 1.00 90.06 83 GLY A CA 1
ATOM 648 C C . GLY A 1 83 ? 14.661 -1.931 -6.449 1.00 90.06 83 GLY A C 1
ATOM 649 O O . GLY A 1 83 ? 15.425 -1.835 -7.406 1.00 90.06 83 GLY A O 1
ATOM 650 N N . TYR A 1 84 ? 14.595 -2.986 -5.653 1.00 86.31 84 TYR A N 1
ATOM 651 C CA . TYR A 1 84 ? 15.286 -4.252 -5.847 1.00 86.31 84 TYR A CA 1
ATOM 652 C C . TYR A 1 84 ? 14.260 -5.355 -6.137 1.00 86.31 84 TYR A C 1
ATOM 654 O O . TYR A 1 84 ? 13.080 -5.226 -5.804 1.00 86.31 84 TYR A O 1
ATOM 662 N N . GLY A 1 85 ? 14.721 -6.464 -6.714 1.00 77.88 85 GLY A N 1
ATOM 663 C CA . GLY A 1 85 ? 13.895 -7.636 -7.021 1.00 77.88 85 GLY A CA 1
ATOM 664 C C . GLY A 1 85 ? 13.645 -7.815 -8.518 1.00 77.88 85 GLY A C 1
ATOM 665 O O . GLY A 1 85 ? 14.272 -7.160 -9.349 1.00 77.88 85 GLY A O 1
ATOM 666 N N . LEU A 1 86 ? 12.732 -8.727 -8.875 1.00 76.00 86 LEU A N 1
ATOM 667 C CA . LEU A 1 86 ? 12.362 -9.003 -10.270 1.00 76.00 86 LEU A CA 1
ATOM 668 C C . LEU A 1 86 ? 11.468 -7.884 -10.824 1.00 76.00 86 LEU A C 1
ATOM 670 O O . LEU A 1 86 ? 10.270 -8.067 -11.033 1.00 76.00 86 LEU A O 1
ATOM 674 N N . ILE A 1 87 ? 12.054 -6.706 -11.025 1.00 77.31 87 ILE A N 1
ATOM 675 C CA . ILE A 1 87 ? 11.417 -5.564 -11.678 1.00 77.31 87 ILE A CA 1
ATOM 676 C C . ILE A 1 87 ? 11.600 -5.759 -13.187 1.00 77.31 87 ILE A C 1
ATOM 678 O O . ILE A 1 87 ? 12.742 -5.753 -13.656 1.00 77.31 87 ILE A O 1
ATOM 682 N N . PRO A 1 88 ? 10.521 -5.971 -13.963 1.00 68.62 88 PRO A N 1
ATOM 683 C CA . PRO A 1 88 ? 10.643 -6.158 -15.402 1.00 68.62 88 PRO A CA 1
ATOM 684 C C . PRO A 1 88 ? 11.315 -4.945 -16.047 1.00 68.62 88 PRO A C 1
ATOM 686 O O . PRO A 1 88 ? 10.912 -3.808 -15.813 1.00 68.62 88 PRO A O 1
ATOM 689 N N . ALA A 1 89 ? 12.332 -5.181 -16.875 1.00 64.69 89 ALA A N 1
ATOM 690 C CA . ALA A 1 89 ? 12.903 -4.116 -17.685 1.00 64.69 89 ALA A CA 1
ATOM 691 C C . ALA A 1 89 ? 11.847 -3.610 -18.682 1.00 64.69 89 ALA A C 1
ATOM 693 O O . ALA A 1 89 ? 11.135 -4.406 -19.301 1.00 64.69 89 ALA A O 1
ATOM 694 N N . GLN A 1 90 ? 11.750 -2.291 -18.848 1.00 61.47 90 GLN A N 1
ATOM 695 C CA . GLN A 1 90 ? 10.959 -1.716 -19.934 1.00 61.47 90 GLN A CA 1
ATOM 696 C C . GLN A 1 90 ? 11.666 -2.018 -21.271 1.00 61.47 90 GLN A C 1
ATOM 698 O O . GLN A 1 90 ? 12.882 -1.835 -21.358 1.00 61.47 90 GLN A O 1
ATOM 703 N N . PRO A 1 91 ? 10.947 -2.497 -22.303 1.00 58.00 91 PRO A N 1
ATOM 704 C CA . PRO A 1 91 ? 11.548 -2.960 -23.558 1.00 58.00 91 PRO A CA 1
ATOM 705 C C . PRO A 1 91 ? 12.277 -1.863 -24.355 1.00 58.00 91 PRO A C 1
ATOM 707 O O . PRO A 1 91 ? 13.078 -2.174 -25.233 1.00 58.00 91 PRO A O 1
ATOM 710 N N . ASP A 1 92 ? 12.018 -0.593 -24.056 1.00 60.41 92 ASP A N 1
ATOM 711 C CA . ASP A 1 92 ? 12.524 0.602 -24.734 1.00 60.41 92 ASP A CA 1
ATOM 712 C C . ASP A 1 92 ? 13.543 1.409 -23.908 1.00 60.41 92 ASP A C 1
ATOM 714 O O . ASP A 1 92 ? 14.144 2.358 -24.416 1.00 60.41 92 ASP A O 1
ATOM 718 N N . VAL A 1 93 ? 13.800 1.019 -22.657 1.00 61.31 93 VAL A N 1
ATOM 719 C CA . VAL A 1 93 ? 14.759 1.700 -21.781 1.00 61.31 93 VAL A CA 1
ATOM 720 C C . VAL A 1 93 ? 16.064 0.912 -21.782 1.00 61.31 93 VAL A C 1
ATOM 722 O O . VAL A 1 93 ? 16.115 -0.228 -21.320 1.00 61.31 93 VAL A O 1
ATOM 725 N N . LYS A 1 94 ? 17.149 1.516 -22.293 1.00 56.84 94 LYS A N 1
ATOM 726 C CA . LYS A 1 94 ? 18.497 0.954 -22.114 1.00 56.84 94 LYS A CA 1
ATOM 727 C C . LYS A 1 94 ? 18.710 0.715 -20.624 1.00 56.84 94 LYS A C 1
ATOM 729 O O . LYS A 1 94 ? 18.507 1.642 -19.840 1.00 56.84 94 LYS A O 1
ATOM 734 N N . ALA A 1 95 ? 19.104 -0.510 -20.264 1.00 57.44 95 ALA A N 1
ATOM 735 C CA . ALA A 1 95 ? 19.458 -0.841 -18.892 1.00 57.44 95 ALA A CA 1
ATOM 736 C C . ALA A 1 95 ? 20.364 0.278 -18.358 1.00 57.44 95 ALA A C 1
ATOM 738 O O . ALA A 1 95 ? 21.344 0.612 -19.037 1.00 57.44 95 ALA A O 1
ATOM 739 N N . PRO A 1 96 ? 20.018 0.914 -17.224 1.00 54.53 96 PRO A N 1
ATOM 740 C CA . PRO A 1 96 ? 20.883 1.932 -16.670 1.00 54.53 96 PRO A CA 1
ATOM 741 C C . PRO A 1 96 ? 22.268 1.315 -16.489 1.00 54.53 96 PRO A C 1
ATOM 743 O O . PRO A 1 96 ? 22.378 0.145 -16.112 1.00 54.53 96 PRO A O 1
ATOM 746 N N . GLU A 1 97 ? 23.322 2.096 -16.708 1.00 58.19 97 GLU A N 1
ATOM 747 C CA . GLU A 1 97 ? 24.654 1.785 -16.184 1.00 58.19 97 GLU A CA 1
ATOM 748 C C . GLU A 1 97 ? 24.593 1.921 -14.650 1.00 58.19 97 GLU A C 1
ATOM 750 O O . GLU A 1 97 ? 25.146 2.836 -14.042 1.00 58.19 97 GLU A O 1
ATOM 755 N N . ALA A 1 98 ? 23.780 1.081 -14.011 1.00 57.31 98 ALA A N 1
ATOM 756 C CA . ALA A 1 98 ? 23.516 1.137 -12.594 1.00 57.31 98 ALA A CA 1
ATOM 757 C C . ALA A 1 98 ? 24.786 0.707 -11.863 1.00 57.31 98 ALA A C 1
ATOM 759 O O . ALA A 1 98 ? 25.382 -0.325 -12.170 1.00 57.31 98 ALA A O 1
ATOM 760 N N . ARG A 1 99 ? 25.174 1.485 -10.847 1.00 63.06 99 ARG A N 1
ATOM 761 C CA . ARG A 1 99 ? 26.233 1.102 -9.898 1.00 63.06 99 ARG A CA 1
ATOM 762 C C . ARG A 1 99 ? 25.964 -0.253 -9.234 1.00 63.06 99 ARG A C 1
ATOM 764 O O . ARG A 1 99 ? 26.911 -0.898 -8.800 1.00 63.06 99 ARG A O 1
ATOM 771 N N . ASP A 1 100 ? 24.694 -0.646 -9.154 1.00 70.19 100 ASP A N 1
ATOM 772 C CA . ASP A 1 100 ? 24.236 -1.924 -8.625 1.00 70.19 100 ASP A CA 1
ATOM 773 C C . ASP A 1 100 ? 23.316 -2.609 -9.656 1.00 70.19 100 ASP A C 1
ATOM 775 O O . ASP A 1 100 ? 22.235 -2.086 -9.939 1.00 70.19 100 ASP A O 1
ATOM 779 N N . PRO A 1 101 ? 23.707 -3.770 -10.213 1.00 66.62 101 PRO A N 1
ATOM 780 C CA . PRO A 1 101 ? 22.918 -4.493 -11.210 1.00 66.62 101 PRO A CA 1
ATOM 781 C C . PRO A 1 101 ? 21.619 -5.098 -10.651 1.00 66.62 101 PRO A C 1
ATOM 783 O O . PRO A 1 101 ? 20.803 -5.600 -11.420 1.00 66.62 101 PRO A O 1
ATOM 786 N N . THR A 1 102 ? 21.418 -5.078 -9.330 1.00 74.56 102 THR A N 1
ATOM 787 C CA . THR A 1 102 ? 20.199 -5.568 -8.670 1.00 74.56 102 THR A CA 1
ATOM 788 C C . THR A 1 102 ? 19.134 -4.484 -8.478 1.00 74.56 102 THR A C 1
ATOM 790 O O . THR A 1 102 ? 18.007 -4.798 -8.088 1.00 74.56 102 THR A O 1
ATOM 793 N N . MET A 1 103 ? 19.475 -3.221 -8.759 1.00 81.31 103 MET A N 1
ATOM 794 C CA . MET A 1 103 ? 18.594 -2.067 -8.604 1.00 81.31 103 MET A CA 1
ATOM 795 C C . MET A 1 103 ? 17.989 -1.663 -9.950 1.00 81.31 103 MET A C 1
ATOM 797 O O . MET A 1 103 ? 18.696 -1.523 -10.948 1.00 81.31 103 MET A O 1
ATOM 801 N N . ALA A 1 104 ? 16.678 -1.429 -9.975 1.00 85.31 104 ALA A N 1
ATOM 802 C CA . ALA A 1 104 ? 15.977 -0.915 -11.144 1.00 85.31 104 ALA A CA 1
ATOM 803 C C . ALA A 1 104 ? 15.142 0.322 -10.802 1.00 85.31 104 ALA A C 1
ATOM 805 O O . ALA A 1 104 ? 14.490 0.399 -9.757 1.00 85.31 104 ALA A O 1
ATOM 806 N N . HIS A 1 105 ? 15.121 1.289 -11.722 1.00 87.25 105 HIS A N 1
ATOM 807 C CA . HIS A 1 105 ? 14.260 2.459 -11.608 1.00 87.25 105 HIS A CA 1
ATOM 808 C C . HIS A 1 105 ? 12.794 2.094 -11.850 1.00 87.25 105 HIS A C 1
ATOM 810 O O . HIS A 1 105 ? 12.447 1.274 -12.705 1.00 87.25 105 HIS A O 1
ATOM 816 N N . PHE A 1 106 ? 11.907 2.739 -11.096 1.00 89.62 106 PHE A N 1
ATOM 817 C CA . PHE A 1 106 ? 10.486 2.670 -11.385 1.00 89.62 106 PHE A CA 1
ATOM 818 C C . PHE A 1 106 ? 10.127 3.620 -12.526 1.00 89.62 106 PHE A C 1
ATOM 820 O O . PHE A 1 106 ? 10.628 4.736 -12.618 1.00 89.62 106 PHE A O 1
ATOM 827 N N . HIS A 1 107 ? 9.241 3.147 -13.395 1.00 89.00 107 HIS A N 1
ATOM 828 C CA . HIS A 1 107 ? 8.669 3.901 -14.500 1.00 89.00 107 HIS A CA 1
ATOM 829 C C . HIS A 1 107 ? 7.156 3.956 -14.319 1.00 89.00 107 HIS A C 1
ATOM 831 O O . HIS A 1 107 ? 6.586 3.164 -13.565 1.00 89.00 107 HIS A O 1
ATOM 837 N N . VAL A 1 108 ? 6.485 4.836 -15.065 1.00 90.56 108 VAL A N 1
ATOM 838 C CA . VAL A 1 108 ? 5.017 4.972 -15.040 1.00 90.56 108 VAL A CA 1
ATOM 839 C C . VAL A 1 108 ? 4.315 3.620 -15.222 1.00 90.56 108 VAL A C 1
ATOM 841 O O . VAL A 1 108 ? 3.342 3.337 -14.526 1.00 90.56 108 VAL A O 1
ATOM 844 N N . GLY A 1 109 ? 4.854 2.741 -16.076 1.00 90.25 109 GLY A N 1
ATOM 845 C CA . GLY A 1 109 ? 4.341 1.381 -16.260 1.00 90.25 109 GLY A CA 1
ATOM 846 C C . GLY A 1 109 ? 4.367 0.526 -14.986 1.00 90.25 109 GLY A C 1
ATOM 847 O O . GLY A 1 109 ? 3.414 -0.207 -14.728 1.00 90.25 109 GLY A O 1
ATOM 848 N N . HIS A 1 110 ? 5.401 0.659 -14.150 1.00 90.50 110 HIS A N 1
ATOM 849 C CA . HIS A 1 110 ? 5.501 -0.052 -12.871 1.00 90.50 110 HIS A CA 1
ATOM 850 C C . HIS A 1 110 ? 4.437 0.440 -11.886 1.00 90.50 110 HIS A C 1
ATOM 852 O O . HIS A 1 110 ? 3.712 -0.380 -11.328 1.00 90.50 110 HIS A O 1
ATOM 858 N N . TYR A 1 111 ? 4.257 1.758 -11.752 1.00 93.25 111 TYR A N 1
ATOM 859 C CA . TYR A 1 111 ? 3.205 2.324 -10.899 1.00 93.25 111 TYR A CA 1
ATOM 860 C C . TYR A 1 111 ? 1.793 1.971 -11.396 1.00 93.25 111 TYR A C 1
ATOM 862 O O . TYR A 1 111 ? 0.921 1.640 -10.594 1.00 93.25 111 TYR A O 1
ATOM 870 N N . CYS A 1 112 ? 1.563 1.952 -12.715 1.00 93.88 112 CYS A N 1
ATOM 871 C CA . CYS A 1 112 ? 0.298 1.478 -13.288 1.00 93.88 112 CYS A CA 1
ATOM 872 C C . CYS A 1 112 ? 0.038 0.003 -12.956 1.00 93.88 112 CYS A C 1
ATOM 874 O O . CYS A 1 112 ? -1.063 -0.346 -12.526 1.00 93.88 112 CYS A O 1
ATOM 876 N N . HIS A 1 113 ? 1.043 -0.863 -13.118 1.00 90.38 113 HIS A N 1
ATOM 877 C CA . HIS A 1 113 ? 0.925 -2.275 -12.762 1.00 90.38 113 HIS A CA 1
ATOM 878 C C . HIS A 1 113 ? 0.625 -2.454 -11.268 1.00 90.38 113 HIS A C 1
ATOM 880 O O . HIS A 1 113 ? -0.287 -3.197 -10.908 1.00 90.38 113 HIS A O 1
ATOM 886 N N . MET A 1 114 ? 1.313 -1.712 -10.395 1.00 93.12 114 MET A N 1
ATOM 887 C CA . MET A 1 114 ? 1.020 -1.700 -8.960 1.00 93.12 114 MET A CA 1
ATOM 888 C C . MET A 1 114 ? -0.429 -1.310 -8.674 1.00 93.12 114 MET A C 1
ATOM 890 O O . MET A 1 114 ? -1.089 -1.994 -7.900 1.00 93.12 114 MET A O 1
ATOM 894 N N . GLY A 1 115 ? -0.944 -0.253 -9.311 1.00 95.31 115 GLY A N 1
ATOM 895 C CA . GLY A 1 115 ? -2.334 0.178 -9.146 1.00 95.31 115 GLY A CA 1
ATOM 896 C C . GLY A 1 115 ? -3.339 -0.910 -9.540 1.00 95.31 115 GLY A C 1
ATOM 897 O O . GLY A 1 115 ? -4.318 -1.144 -8.830 1.00 95.31 115 GLY A O 1
ATOM 898 N N . GLN A 1 116 ? -3.067 -1.649 -10.620 1.00 95.19 116 GLN A N 1
ATOM 899 C CA . GLN A 1 116 ? -3.888 -2.793 -11.033 1.00 95.19 116 GLN A CA 1
ATOM 900 C C . GLN A 1 116 ? -3.856 -3.926 -10.000 1.00 95.19 116 GLN A C 1
ATOM 902 O O . GLN A 1 116 ? -4.900 -4.494 -9.670 1.00 95.19 116 GLN A O 1
ATOM 907 N N . MET A 1 117 ? -2.671 -4.266 -9.491 1.00 94.31 117 MET A N 1
ATOM 908 C CA . MET A 1 117 ? -2.513 -5.321 -8.487 1.00 94.31 117 MET A CA 1
ATOM 909 C C . MET A 1 117 ? -3.132 -4.919 -7.146 1.00 94.31 117 MET A C 1
ATOM 911 O O . MET A 1 117 ? -3.801 -5.738 -6.518 1.00 94.31 117 MET A O 1
ATOM 915 N N . PHE A 1 118 ? -3.029 -3.645 -6.767 1.00 95.56 118 PHE A N 1
ATOM 916 C CA . PHE A 1 118 ? -3.709 -3.077 -5.609 1.00 95.56 118 PHE A CA 1
ATOM 917 C C . PHE A 1 118 ? -5.228 -3.212 -5.719 1.00 95.56 118 PHE A C 1
ATOM 919 O O . PHE A 1 118 ? -5.859 -3.767 -4.822 1.00 95.56 118 PHE A O 1
ATOM 926 N N . ALA A 1 119 ? -5.824 -2.804 -6.843 1.00 94.94 119 ALA A N 1
ATOM 927 C CA . ALA A 1 119 ? -7.265 -2.940 -7.061 1.00 94.94 119 ALA A CA 1
ATOM 928 C C . ALA A 1 119 ? -7.733 -4.407 -6.992 1.00 94.94 119 ALA A C 1
ATOM 930 O O . ALA A 1 119 ? -8.768 -4.707 -6.390 1.00 94.94 119 ALA A O 1
ATOM 931 N N . LYS A 1 120 ? -6.955 -5.343 -7.553 1.00 90.62 120 LYS A N 1
ATOM 932 C CA . LYS A 1 120 ? -7.227 -6.787 -7.446 1.00 90.62 120 LYS A CA 1
ATOM 933 C C . LYS A 1 120 ? -7.147 -7.278 -5.999 1.00 90.62 120 LYS A C 1
ATOM 935 O O . LYS A 1 120 ? -8.036 -8.006 -5.565 1.00 90.62 120 LYS A O 1
ATOM 940 N N . ALA A 1 121 ? -6.132 -6.863 -5.246 1.00 91.44 121 ALA A N 1
ATOM 941 C CA . ALA A 1 121 ? -5.970 -7.240 -3.845 1.00 91.44 121 ALA A CA 1
ATOM 942 C C . ALA A 1 121 ? -7.113 -6.698 -2.968 1.00 91.44 121 ALA A C 1
ATOM 944 O O . ALA A 1 121 ? -7.648 -7.426 -2.134 1.00 91.44 121 ALA A O 1
ATOM 945 N N . VAL A 1 122 ? -7.565 -5.463 -3.212 1.00 91.44 122 VAL A N 1
ATOM 946 C CA . VAL A 1 122 ? -8.748 -4.888 -2.548 1.00 91.44 122 VAL A CA 1
ATOM 947 C C . VAL A 1 122 ? -10.013 -5.676 -2.890 1.00 91.44 122 VAL A C 1
ATOM 949 O O . VAL A 1 122 ? -10.826 -5.936 -2.005 1.00 91.44 122 VAL A O 1
ATOM 952 N N . LYS A 1 123 ? -10.177 -6.123 -4.142 1.00 88.50 123 LYS A N 1
ATOM 953 C CA . LYS A 1 123 ? -11.301 -6.990 -4.529 1.00 88.50 123 LYS A CA 1
ATOM 954 C C . LYS A 1 123 ? -11.290 -8.315 -3.760 1.00 88.50 123 LYS A C 1
ATOM 956 O O . LYS A 1 123 ? -12.342 -8.735 -3.284 1.00 88.50 123 LYS A O 1
ATOM 961 N N . VAL A 1 124 ? -10.131 -8.956 -3.616 1.00 83.12 124 VAL A N 1
ATOM 962 C CA . VAL A 1 124 ? -9.968 -10.193 -2.823 1.00 83.12 124 VAL A CA 1
ATOM 963 C C . VAL A 1 124 ? -10.342 -9.950 -1.362 1.00 83.12 124 VAL A C 1
ATOM 965 O O . VAL A 1 124 ? -11.136 -10.689 -0.784 1.00 83.12 124 VAL A O 1
ATOM 968 N N . LEU A 1 125 ? -9.834 -8.861 -0.786 1.00 81.75 125 LEU A N 1
ATOM 969 C CA . LEU A 1 125 ? -10.125 -8.461 0.587 1.00 81.75 125 LEU A CA 1
ATOM 970 C C . LEU A 1 125 ? -11.626 -8.211 0.815 1.00 81.75 125 LEU A C 1
ATOM 972 O O . LEU A 1 125 ? -12.163 -8.610 1.842 1.00 81.75 125 LEU A O 1
ATOM 976 N N . ALA A 1 126 ? -12.309 -7.583 -0.146 1.00 82.06 126 ALA A N 1
ATOM 977 C CA . ALA A 1 126 ? -13.738 -7.286 -0.061 1.00 82.06 126 ALA A CA 1
ATOM 978 C C . ALA A 1 126 ? -14.625 -8.526 -0.271 1.00 82.06 126 ALA A C 1
ATOM 980 O O . ALA A 1 126 ? -15.617 -8.703 0.432 1.00 82.06 126 ALA A O 1
ATOM 981 N N . SER A 1 127 ? -14.267 -9.391 -1.222 1.00 75.50 127 SER A N 1
ATOM 982 C CA . SER A 1 127 ? -15.038 -10.601 -1.552 1.00 75.50 127 SER A CA 1
ATOM 983 C C . SER A 1 127 ? -14.848 -11.740 -0.555 1.00 75.50 127 SER A C 1
ATOM 985 O O . SER A 1 127 ? -15.634 -12.677 -0.572 1.00 75.50 127 SER A O 1
ATOM 987 N N . HIS A 1 128 ? -13.843 -11.644 0.321 1.00 65.12 128 HIS A N 1
ATOM 988 C CA . HIS A 1 128 ? -13.389 -12.756 1.148 1.00 65.12 128 HIS A CA 1
ATOM 989 C C . HIS A 1 128 ? -13.051 -13.987 0.304 1.00 65.12 128 HIS A C 1
ATOM 991 O O . HIS A 1 128 ? -13.193 -15.069 0.833 1.00 65.12 128 HIS A O 1
ATOM 997 N N . GLU A 1 129 ? -12.627 -13.869 -0.957 1.00 53.25 129 GLU A N 1
ATOM 998 C CA . GLU A 1 129 ? -12.299 -15.024 -1.802 1.00 53.25 129 GLU A CA 1
ATOM 999 C C . GLU A 1 129 ? -11.043 -14.766 -2.650 1.00 53.25 129 GLU A C 1
ATOM 1001 O O . GLU A 1 129 ? -10.933 -13.762 -3.360 1.00 53.25 129 GLU A O 1
ATOM 1006 N N . LEU A 1 130 ? -10.096 -15.705 -2.604 1.00 49.34 130 LEU A N 1
ATOM 1007 C CA . LEU A 1 130 ? -8.981 -15.841 -3.542 1.00 49.34 130 LEU A CA 1
ATOM 1008 C C . LEU A 1 130 ? -8.987 -17.282 -4.056 1.00 49.34 130 LEU A C 1
ATOM 1010 O O . LEU A 1 130 ? -8.772 -18.200 -3.272 1.00 49.34 130 LEU A O 1
ATOM 1014 N N . GLU A 1 131 ? -9.259 -17.492 -5.347 1.00 51.00 131 GLU A N 1
ATOM 1015 C CA . GLU A 1 131 ? -9.289 -18.841 -5.951 1.00 51.00 131 GLU A CA 1
ATOM 1016 C C . GLU A 1 131 ? -10.184 -19.846 -5.185 1.00 51.00 131 GLU A C 1
ATOM 1018 O O . GLU A 1 131 ? -9.890 -21.035 -5.122 1.00 51.00 131 GLU A O 1
ATOM 1023 N N . GLY A 1 132 ? -11.284 -19.369 -4.587 1.00 48.31 132 GLY A N 1
ATOM 1024 C CA . GLY A 1 132 ? -12.223 -20.195 -3.815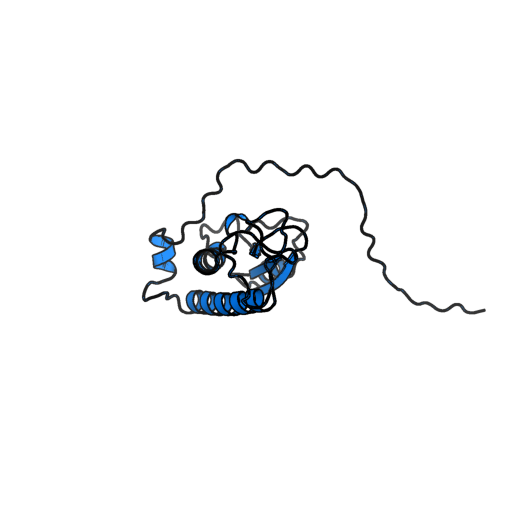 1.00 48.31 132 GLY A CA 1
ATOM 1025 C C . GLY A 1 132 ? -11.872 -20.396 -2.334 1.00 48.31 132 GLY A C 1
ATOM 1026 O O . GLY A 1 132 ? -12.622 -21.075 -1.642 1.00 48.31 132 GLY A O 1
ATOM 1027 N N . TYR A 1 133 ? -10.785 -19.799 -1.832 1.00 46.22 133 TYR A N 1
ATOM 1028 C CA . TYR A 1 133 ? -10.438 -19.789 -0.406 1.00 46.22 133 TYR A CA 1
ATOM 1029 C C . TYR A 1 133 ? -10.827 -18.481 0.253 1.00 46.22 133 TYR A C 1
ATOM 1031 O O . TYR A 1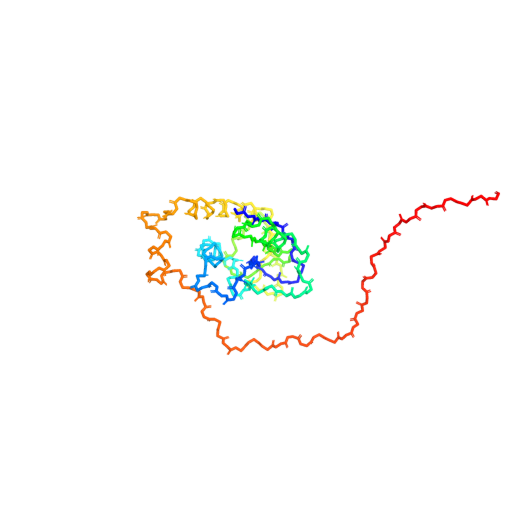 133 ? -10.556 -17.403 -0.289 1.00 46.22 133 TYR A O 1
ATOM 1039 N N . THR A 1 134 ? -11.369 -18.558 1.464 1.00 58.06 134 THR A N 1
ATOM 1040 C CA . THR A 1 134 ? -11.695 -17.358 2.213 1.00 58.06 134 THR A CA 1
ATOM 1041 C C . THR A 1 134 ? -10.471 -16.665 2.793 1.00 58.06 134 THR A C 1
ATOM 1043 O O . THR A 1 134 ? -9.498 -17.299 3.196 1.00 58.06 134 THR A O 1
ATOM 1046 N N . VAL A 1 135 ? -10.508 -15.332 2.894 1.00 59.88 135 VAL A N 1
ATOM 1047 C CA . VAL A 1 135 ? -9.448 -14.557 3.580 1.00 59.88 135 VAL A CA 1
ATOM 1048 C C . VAL A 1 135 ? -9.224 -15.087 5.002 1.00 59.88 135 VAL A C 1
ATOM 1050 O O . VAL A 1 135 ? -8.089 -15.170 5.466 1.00 59.88 135 VAL A O 1
ATOM 1053 N N . ARG A 1 136 ? -10.302 -15.520 5.664 1.00 58.97 136 ARG A N 1
ATOM 1054 C CA . ARG A 1 136 ? -10.259 -16.180 6.969 1.00 58.97 136 ARG A CA 1
ATOM 1055 C C . ARG A 1 136 ? -9.488 -17.503 6.918 1.00 58.97 136 ARG A C 1
ATOM 1057 O O . ARG A 1 136 ? -8.575 -17.680 7.714 1.00 58.97 136 ARG A O 1
ATOM 1064 N N . GLU A 1 137 ? -9.777 -18.374 5.955 1.00 58.47 137 GLU A N 1
ATOM 1065 C CA . GLU A 1 137 ? -9.062 -19.645 5.759 1.00 58.47 137 GLU A CA 1
ATOM 1066 C C . GLU A 1 137 ? -7.580 -19.444 5.413 1.00 58.47 137 GLU A C 1
ATOM 1068 O O . GLU A 1 137 ? -6.730 -20.219 5.845 1.00 58.47 137 GLU A O 1
ATOM 1073 N N . LEU A 1 138 ? -7.223 -18.388 4.680 1.00 59.47 138 LEU A N 1
ATOM 1074 C CA . LEU A 1 138 ? -5.826 -18.074 4.353 1.00 59.47 138 LEU A CA 1
ATOM 1075 C C . LEU A 1 138 ? -5.030 -17.550 5.560 1.00 59.47 138 LEU A C 1
ATOM 1077 O O . LEU A 1 138 ? -3.822 -17.790 5.658 1.00 59.47 138 LEU A O 1
ATOM 1081 N N . VAL A 1 139 ? -5.695 -16.847 6.480 1.00 61.44 139 VAL A N 1
ATOM 1082 C CA . VAL A 1 139 ? -5.117 -16.414 7.761 1.00 61.44 139 VAL A CA 1
ATOM 1083 C C . VAL A 1 139 ? -5.014 -17.599 8.729 1.00 61.44 139 VAL A C 1
ATOM 1085 O O . VAL A 1 139 ? -3.950 -17.822 9.303 1.00 61.44 139 VAL A O 1
ATOM 1088 N N . GLU A 1 140 ? -6.072 -18.402 8.861 1.00 59.06 140 GLU A N 1
ATOM 1089 C CA . GLU A 1 140 ? -6.131 -19.571 9.754 1.00 59.06 140 GLU A CA 1
ATOM 1090 C C . GLU A 1 140 ? -5.194 -20.709 9.307 1.00 59.06 140 GLU A C 1
ATOM 1092 O O . GLU A 1 140 ? -4.554 -21.343 10.144 1.00 59.06 140 GLU A O 1
ATOM 1097 N N . SER A 1 141 ? -5.026 -20.929 7.998 1.00 58.25 141 SER A N 1
ATOM 1098 C CA . SER A 1 141 ? -4.073 -21.913 7.449 1.00 58.25 141 SER A CA 1
ATOM 1099 C C . SER A 1 141 ? -2.609 -21.490 7.596 1.00 58.25 141 SER A C 1
ATOM 1101 O O . SER A 1 141 ? -1.694 -22.277 7.346 1.00 58.25 141 SER A O 1
ATOM 1103 N N . GLY A 1 142 ? -2.353 -20.238 7.982 1.00 56.25 142 GLY A N 1
ATOM 1104 C CA . GLY A 1 142 ? -1.011 -19.675 8.034 1.00 56.25 142 GLY A CA 1
ATOM 1105 C C . GLY A 1 142 ? -0.380 -19.443 6.657 1.00 56.25 142 GLY A C 1
ATOM 1106 O O . GLY A 1 142 ? 0.799 -19.098 6.589 1.00 56.25 142 GLY A O 1
ATOM 1107 N N . SER A 1 143 ? -1.131 -19.579 5.559 1.00 53.75 143 SER A N 1
ATOM 1108 C CA . SER A 1 143 ? -0.652 -19.196 4.228 1.00 53.75 143 SER A CA 1
ATOM 1109 C C . SER A 1 143 ? -0.398 -17.691 4.116 1.00 53.75 143 SER A C 1
ATOM 1111 O O . SER A 1 143 ? 0.435 -17.291 3.309 1.00 53.75 143 SER A O 1
ATOM 1113 N N . LEU A 1 144 ? -1.071 -16.849 4.905 1.00 54.91 144 LEU A N 1
ATOM 1114 C CA . LEU A 1 144 ? -0.815 -15.404 5.034 1.00 54.91 144 LEU A CA 1
ATOM 1115 C C . LEU A 1 144 ? -0.040 -15.051 6.314 1.00 54.91 144 LEU A C 1
ATOM 1117 O O . LEU A 1 144 ? -0.258 -13.983 6.878 1.00 54.91 144 LEU A O 1
ATOM 1121 N N . ARG A 1 145 ? 0.835 -15.940 6.810 1.00 50.69 145 ARG A N 1
ATOM 1122 C CA . ARG A 1 145 ? 1.644 -15.636 8.000 1.00 50.69 145 ARG A CA 1
ATOM 1123 C C . ARG A 1 145 ? 2.353 -14.281 7.836 1.00 50.69 145 ARG A C 1
ATOM 1125 O O . ARG A 1 145 ? 3.080 -14.117 6.854 1.00 50.69 145 ARG A O 1
ATOM 1132 N N . PRO A 1 146 ? 2.209 -13.368 8.814 1.00 41.38 146 PRO A N 1
ATOM 1133 C CA . PRO A 1 146 ? 3.160 -12.289 9.023 1.00 41.38 146 PRO A CA 1
ATOM 1134 C C . PRO A 1 146 ? 4.565 -12.868 8.965 1.00 41.38 146 PRO A C 1
ATOM 1136 O O . PRO A 1 146 ? 4.838 -13.876 9.630 1.00 41.38 146 PRO A O 1
ATOM 1139 N N . ALA A 1 147 ? 5.462 -12.257 8.197 1.00 40.31 147 ALA A N 1
ATOM 1140 C CA . ALA A 1 147 ? 6.875 -12.506 8.408 1.00 40.31 147 ALA A CA 1
ATOM 1141 C C . ALA A 1 147 ? 7.151 -12.138 9.872 1.00 40.31 147 ALA A C 1
ATOM 1143 O O . ALA A 1 147 ? 7.067 -10.965 10.238 1.00 40.31 147 ALA A O 1
ATOM 1144 N N . LEU A 1 148 ? 7.389 -13.134 10.738 1.00 38.28 148 LEU A N 1
ATOM 1145 C CA . LEU A 1 148 ? 7.899 -12.853 12.073 1.00 38.28 148 LEU A CA 1
ATOM 1146 C C . LEU A 1 148 ? 9.144 -12.003 11.859 1.00 38.28 148 LEU A C 1
ATOM 1148 O O . LEU A 1 148 ? 10.095 -12.466 11.230 1.00 38.28 148 LEU A O 1
ATOM 1152 N N . ALA A 1 149 ? 9.108 -10.764 12.349 1.00 41.19 149 ALA A N 1
ATOM 1153 C CA . ALA A 1 149 ? 10.270 -9.905 12.375 1.00 41.19 149 ALA A CA 1
ATOM 1154 C C . ALA A 1 149 ? 11.398 -10.701 13.036 1.00 41.19 149 ALA A C 1
ATOM 1156 O O . ALA A 1 149 ? 11.342 -10.997 14.233 1.00 41.19 149 ALA A O 1
ATOM 1157 N N . SER A 1 150 ? 12.401 -11.096 12.251 1.00 35.00 150 SER A N 1
ATOM 1158 C CA . SER A 1 150 ? 13.649 -11.567 12.819 1.00 35.00 150 SER A CA 1
ATOM 1159 C C . SER A 1 150 ? 14.203 -10.394 13.612 1.00 35.00 150 SER A C 1
ATOM 1161 O O . SER A 1 150 ? 14.598 -9.371 13.054 1.00 35.00 150 SER A O 1
ATOM 1163 N N . SER A 1 151 ? 14.134 -10.530 14.929 1.00 44.44 151 SER A N 1
ATOM 1164 C CA . SER A 1 151 ? 14.797 -9.691 15.911 1.00 44.44 151 SER A CA 1
ATOM 1165 C C . SER A 1 151 ? 16.257 -9.474 15.498 1.00 44.44 151 SER A C 1
ATOM 1167 O O . SER A 1 151 ? 17.073 -10.355 15.735 1.00 44.44 151 SER A O 1
ATOM 1169 N N . THR A 1 152 ? 16.534 -8.331 14.864 1.00 35.25 152 THR A N 1
ATOM 1170 C CA . THR A 1 152 ? 17.724 -7.464 14.985 1.00 35.25 152 THR A CA 1
ATOM 1171 C C . THR A 1 152 ? 17.668 -6.408 13.873 1.00 35.25 152 THR A C 1
ATOM 1173 O O . THR A 1 152 ? 18.408 -6.481 12.897 1.00 35.25 152 THR A O 1
ATOM 1176 N N . ALA A 1 153 ? 16.775 -5.423 13.992 1.00 32.59 153 ALA A N 1
ATOM 1177 C CA . ALA A 1 153 ? 16.927 -4.170 13.257 1.00 32.59 153 ALA A CA 1
ATOM 1178 C C . ALA A 1 153 ? 17.587 -3.175 14.212 1.00 32.59 153 ALA A C 1
ATOM 1180 O O . ALA A 1 153 ? 16.992 -2.753 15.202 1.00 32.59 153 ALA A O 1
ATOM 1181 N N . GLN A 1 154 ? 18.860 -2.899 13.955 1.00 31.44 154 GLN A N 1
ATOM 1182 C CA . GLN A 1 154 ? 19.649 -1.902 14.660 1.00 31.44 154 GLN A CA 1
ATOM 1183 C C . GLN A 1 154 ? 19.022 -0.526 14.403 1.00 31.44 154 GLN A C 1
ATOM 1185 O O . GLN A 1 154 ? 18.733 -0.187 13.255 1.00 31.44 154 GLN A O 1
ATOM 1190 N N . GLU A 1 155 ? 18.758 0.234 15.468 1.00 32.06 155 GLU A N 1
ATOM 1191 C CA . GLU A 1 155 ? 18.232 1.595 15.358 1.00 32.06 155 GLU A CA 1
ATOM 1192 C C . GLU A 1 155 ? 19.161 2.436 14.465 1.00 32.06 155 GLU A C 1
ATOM 1194 O O . GLU A 1 155 ? 20.369 2.477 14.720 1.00 32.06 155 GLU A O 1
ATOM 1199 N N . PRO A 1 156 ? 18.652 3.120 13.424 1.00 34.41 156 PRO A N 1
ATOM 1200 C CA . PRO A 1 156 ? 19.453 4.103 12.724 1.00 34.41 156 PRO A CA 1
ATOM 1201 C C . PRO A 1 156 ? 19.611 5.319 13.640 1.00 34.41 156 PRO A C 1
ATOM 1203 O O . PRO A 1 156 ? 18.699 6.128 13.795 1.00 34.41 156 PRO A O 1
ATOM 1206 N N . THR A 1 157 ? 20.783 5.449 14.254 1.00 36.47 157 THR A N 1
ATOM 1207 C CA . THR A 1 157 ? 21.221 6.698 14.876 1.00 36.47 157 THR A CA 1
ATOM 1208 C C . THR A 1 157 ? 21.433 7.732 13.771 1.00 36.47 157 THR A C 1
ATOM 1210 O O . THR A 1 157 ? 22.462 7.722 13.096 1.00 36.47 157 THR A O 1
ATOM 1213 N N . THR A 1 158 ? 20.468 8.617 13.550 1.00 38.47 158 THR A N 1
ATOM 1214 C CA . THR A 1 158 ? 20.715 9.881 12.845 1.00 38.47 158 THR A CA 1
ATOM 1215 C C . THR A 1 158 ? 21.157 10.931 13.866 1.00 38.47 158 THR A C 1
ATOM 1217 O O . THR A 1 158 ? 20.470 11.089 14.879 1.00 38.47 158 THR A O 1
ATOM 1220 N N . PRO A 1 159 ? 22.283 11.636 13.651 1.00 32.72 159 PRO A N 1
ATOM 1221 C CA . PRO A 1 159 ? 22.645 12.776 14.479 1.00 32.72 159 PRO A CA 1
ATOM 1222 C C . PRO A 1 159 ? 21.656 13.924 14.232 1.00 32.72 159 PRO A C 1
ATOM 1224 O O . PRO A 1 159 ? 21.116 14.067 13.138 1.00 32.72 159 PRO A O 1
ATOM 1227 N N . LEU A 1 160 ? 21.396 14.692 15.287 1.00 40.91 160 LEU A N 1
ATOM 1228 C CA . LEU A 1 160 ? 20.570 15.899 15.278 1.00 40.91 160 LEU A CA 1
ATOM 1229 C C . LEU A 1 160 ? 21.200 16.984 14.380 1.00 40.91 160 LEU A C 1
ATOM 1231 O O . LEU A 1 160 ? 22.414 17.177 14.433 1.00 40.91 160 LEU A O 1
ATOM 1235 N N . GLY A 1 161 ? 20.355 17.696 13.629 1.00 33.56 161 GLY A N 1
ATOM 1236 C CA . GLY A 1 161 ? 20.686 18.774 12.683 1.00 33.56 161 GLY A CA 1
ATOM 1237 C C . GLY A 1 161 ? 20.216 18.373 11.279 1.00 33.56 161 GLY A C 1
ATOM 1238 O O . GLY A 1 161 ? 20.574 17.300 10.815 1.00 33.56 161 GLY A O 1
ATOM 1239 N N . GLU A 1 162 ? 19.359 19.089 10.565 1.00 34.62 162 GLU A N 1
ATOM 1240 C CA . GLU A 1 162 ? 19.052 20.518 10.537 1.00 34.62 162 GLU A CA 1
ATOM 1241 C C . GLU A 1 162 ? 17.544 20.711 10.287 1.00 34.62 162 GLU A C 1
ATOM 1243 O O . GLU A 1 162 ? 16.830 19.782 9.908 1.00 34.62 162 GLU A O 1
ATOM 1248 N N . GLU A 1 163 ? 17.072 21.906 10.610 1.00 43.03 163 GLU A N 1
ATOM 1249 C CA . GLU A 1 163 ? 15.688 22.365 10.567 1.00 43.03 163 GLU A CA 1
ATOM 1250 C C . GLU A 1 163 ? 15.232 22.546 9.110 1.00 43.03 163 GLU A C 1
ATOM 1252 O O . GLU A 1 163 ? 15.847 23.303 8.364 1.00 43.03 163 GLU A O 1
ATOM 1257 N N . ASP A 1 164 ? 14.149 21.876 8.707 1.00 36.06 164 ASP A N 1
ATOM 1258 C CA . ASP A 1 164 ? 13.409 22.251 7.500 1.00 36.06 164 ASP A CA 1
ATOM 1259 C C . ASP A 1 164 ? 12.358 23.296 7.920 1.00 36.06 164 ASP A C 1
ATOM 1261 O O . ASP A 1 164 ? 11.278 22.947 8.404 1.00 36.06 164 ASP A O 1
ATOM 1265 N N . GLU A 1 165 ? 12.701 24.583 7.800 1.00 39.25 165 GLU A N 1
ATOM 1266 C CA . GLU A 1 165 ? 11.715 25.668 7.817 1.00 39.25 165 GLU A CA 1
ATOM 1267 C C . GLU A 1 165 ? 10.841 25.570 6.555 1.00 39.25 165 GLU A C 1
ATOM 1269 O O . GLU A 1 165 ? 11.318 25.711 5.427 1.00 39.25 165 GLU A O 1
ATOM 1274 N N . GLU A 1 166 ? 9.543 25.324 6.746 1.00 43.88 166 GLU A N 1
ATOM 1275 C CA . GLU A 1 166 ? 8.526 25.565 5.724 1.00 43.88 166 GLU A CA 1
ATOM 1276 C C . GLU A 1 166 ? 8.362 27.084 5.553 1.00 43.88 166 GLU A C 1
ATOM 1278 O O . GLU A 1 166 ? 7.902 27.773 6.462 1.00 43.88 166 GLU A O 1
ATOM 1283 N N . GLY A 1 167 ? 8.760 27.607 4.391 1.00 34.69 167 GLY A N 1
ATOM 1284 C CA . GLY A 1 167 ? 8.510 28.993 4.000 1.00 34.69 167 GLY A CA 1
ATOM 1285 C C . GLY A 1 167 ? 7.020 29.238 3.761 1.00 34.69 167 GLY A C 1
ATOM 1286 O O . GLY A 1 167 ? 6.441 28.693 2.822 1.00 34.69 167 GLY A O 1
ATOM 1287 N N . ASP A 1 168 ? 6.427 30.059 4.626 1.00 41.81 168 ASP A N 1
ATOM 1288 C CA . ASP A 1 168 ? 5.088 30.636 4.507 1.00 41.81 168 ASP A CA 1
ATOM 1289 C C . ASP A 1 168 ? 5.203 32.004 3.809 1.00 41.81 168 ASP A C 1
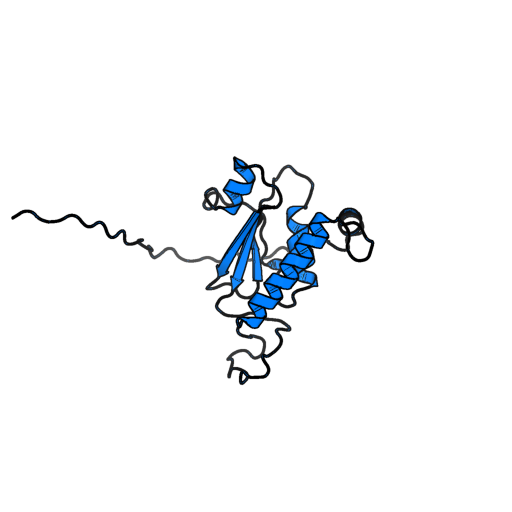ATOM 1291 O O . ASP A 1 168 ? 5.683 32.975 4.395 1.00 41.81 168 ASP A O 1
ATOM 1295 N N . ASP A 1 169 ? 4.817 32.075 2.531 1.00 41.53 169 ASP A N 1
ATOM 1296 C CA . ASP A 1 169 ? 4.734 33.330 1.774 1.00 41.53 169 ASP A CA 1
ATOM 1297 C C . ASP A 1 169 ? 3.473 34.109 2.197 1.00 41.53 169 ASP A C 1
ATOM 1299 O O . ASP A 1 169 ? 2.399 33.990 1.600 1.00 41.53 169 ASP A O 1
ATOM 1303 N N . GLY A 1 170 ? 3.614 34.922 3.245 1.00 36.53 170 GLY A N 1
ATOM 1304 C CA . GLY A 1 170 ? 2.642 35.931 3.660 1.00 36.53 170 GLY A CA 1
ATOM 1305 C C . GLY A 1 170 ? 2.921 37.292 3.016 1.00 36.53 170 GLY A C 1
ATOM 1306 O O . GLY A 1 170 ? 3.784 38.036 3.472 1.00 36.53 170 GLY A O 1
ATOM 1307 N N . ASP A 1 171 ? 2.159 37.621 1.974 1.00 46.25 171 ASP A N 1
ATOM 1308 C CA . ASP A 1 171 ? 2.037 38.957 1.380 1.00 46.25 171 ASP A CA 1
ATOM 1309 C C . ASP A 1 171 ? 1.352 39.930 2.362 1.00 46.25 171 ASP A C 1
ATOM 1311 O O . ASP A 1 171 ? 0.201 39.727 2.759 1.00 46.25 171 ASP A O 1
ATOM 1315 N N . SER A 1 172 ? 2.043 41.005 2.748 1.00 44.19 172 SER A N 1
ATOM 1316 C CA . SER A 1 172 ? 1.418 42.191 3.338 1.00 44.19 172 SER A CA 1
ATOM 1317 C C . SER A 1 172 ? 2.131 43.450 2.853 1.00 44.19 172 SER A C 1
ATOM 1319 O O . SER A 1 172 ? 3.293 43.676 3.185 1.00 44.19 172 SER A O 1
ATOM 1321 N N . GLY A 1 173 ? 1.407 44.240 2.057 1.00 37.09 173 GLY A N 1
ATOM 1322 C CA . GLY A 1 173 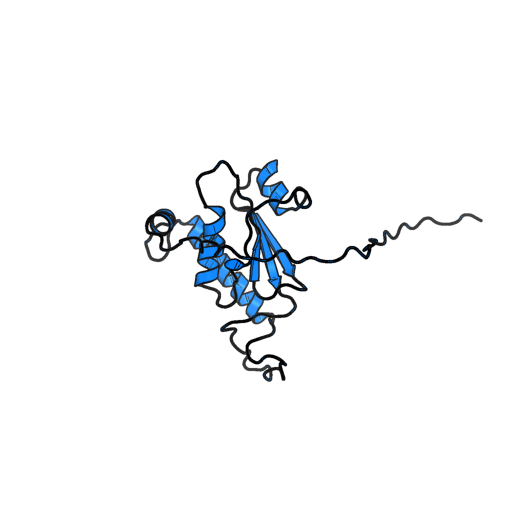? 1.858 45.491 1.463 1.00 37.09 173 GLY A CA 1
ATOM 1323 C C . GLY A 1 173 ? 2.303 46.552 2.471 1.00 37.09 173 GLY A C 1
ATOM 1324 O O . GLY A 1 173 ? 1.775 46.659 3.578 1.00 37.09 173 GLY A O 1
ATOM 1325 N N . GLU A 1 174 ? 3.274 47.347 2.034 1.00 50.53 174 GLU A N 1
ATOM 1326 C CA . GLU A 1 174 ? 3.774 48.530 2.724 1.00 50.53 174 GLU A CA 1
ATOM 1327 C C . GLU A 1 174 ? 3.008 49.770 2.232 1.00 50.53 174 GLU A C 1
ATOM 1329 O O . GLU A 1 174 ? 2.992 50.074 1.037 1.00 50.53 174 GLU A O 1
ATOM 1334 N N . ASP A 1 175 ? 2.365 50.467 3.170 1.00 44.75 175 ASP A N 1
ATOM 1335 C CA . ASP A 1 175 ? 2.011 51.880 3.044 1.00 44.75 175 ASP A CA 1
ATOM 1336 C C . ASP A 1 175 ? 3.274 52.718 3.325 1.00 44.75 175 ASP A C 1
ATOM 1338 O O . ASP A 1 175 ? 3.738 52.710 4.464 1.00 44.75 175 ASP A O 1
ATOM 1342 N N . GLU A 1 176 ? 3.776 53.465 2.333 1.00 45.00 176 GLU A N 1
ATOM 1343 C CA . GLU A 1 176 ? 4.338 54.831 2.464 1.00 45.00 176 GLU A CA 1
ATOM 1344 C C . GLU A 1 176 ? 4.130 55.630 1.164 1.00 45.00 176 GLU A C 1
ATOM 1346 O O . GLU A 1 176 ? 4.440 55.110 0.065 1.00 45.00 176 GLU A O 1
#

Foldseek 3Di:
DAEAEEEDAPDAFKEKEAADDPPDPDPLLLLLLLLLVVVQFRRDSVPYYRDDDPVCCPPPQNCCCPVVVNHNRMYMYHYQAFGFGPDDDDPPDDFPPDPDSRTDGDDPVSVVVSVVSSVVSVVCSVVLDDPRHGSVNCVVVCVSPRPPPPPDDDDPDDDDDDDDDDDDPDDDDDDD

InterPro domains:
  IPR000834 Peptidase M14, carboxypeptidase A [PS52035] (1-126)
  IPR050821 Cytosolic carboxypeptidase [PTHR12756] (1-135)